Protein AF-A0A9D5RD44-F1 (afdb_monomer_lite)

Secondary structure (DSSP, 8-state):
--HHHHHHTSSTT--HHHHHHHHHHHHHHHHTTS---S-----------SPP----

Structure (mmCIF, N/CA/C/O backbone):
data_AF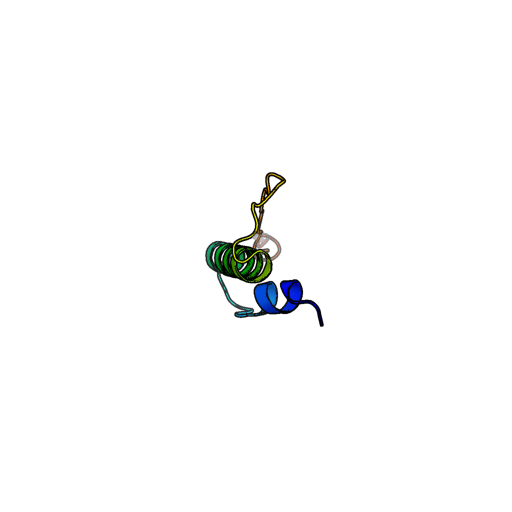-A0A9D5RD44-F1
#
_entry.id   AF-A0A9D5RD44-F1
#
loo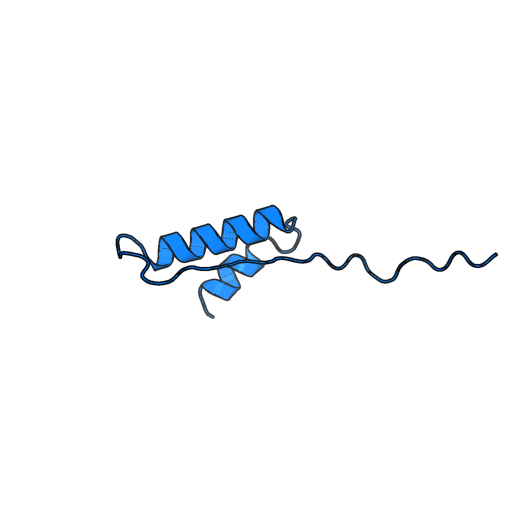p_
_atom_site.group_PDB
_atom_site.id
_atom_site.type_symbol
_atom_site.label_atom_id
_atom_site.label_alt_id
_atom_site.label_comp_id
_atom_site.label_asym_id
_atom_site.label_entity_id
_atom_site.label_seq_id
_atom_site.pdbx_PDB_ins_code
_atom_site.Cartn_x
_atom_site.Cartn_y
_atom_site.Cartn_z
_atom_site.occupancy
_atom_site.B_iso_or_equiv
_atom_site.auth_seq_id
_atom_site.auth_comp_id
_atom_site.auth_asym_id
_atom_site.auth_atom_id
_atom_site.pdbx_PDB_model_num
ATOM 1 N N . MET A 1 1 ? 0.585 -14.590 11.130 1.00 50.97 1 MET A N 1
ATOM 2 C CA . MET A 1 1 ? 1.088 -13.781 9.997 1.00 50.97 1 MET A CA 1
ATOM 3 C C . MET A 1 1 ? 0.262 -12.502 9.978 1.00 50.97 1 MET A C 1
ATOM 5 O O . MET A 1 1 ? -0.958 -12.621 9.947 1.00 50.97 1 MET A O 1
ATOM 9 N N . SER A 1 2 ? 0.898 -11.344 10.177 1.00 75.56 2 SER A N 1
ATOM 10 C CA . SER A 1 2 ? 0.244 -10.058 10.490 1.00 75.56 2 SER A CA 1
ATOM 11 C C . SER A 1 2 ? -0.774 -9.620 9.427 1.00 75.56 2 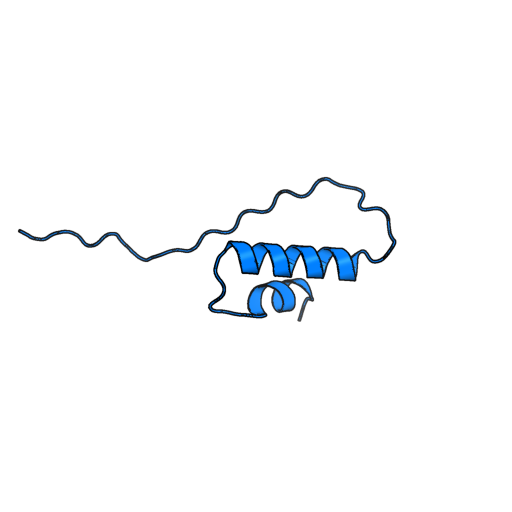SER A C 1
ATOM 13 O O . SER A 1 2 ? -0.615 -9.939 8.248 1.00 75.56 2 SER A O 1
ATOM 15 N N . ASP A 1 3 ? -1.813 -8.880 9.824 1.00 81.06 3 ASP A N 1
ATOM 16 C CA . ASP A 1 3 ? -2.880 -8.441 8.908 1.00 81.06 3 ASP A CA 1
ATOM 17 C C . ASP A 1 3 ? -2.374 -7.499 7.807 1.00 81.06 3 ASP A C 1
ATOM 19 O O . ASP A 1 3 ? -2.843 -7.562 6.673 1.00 81.06 3 ASP A O 1
ATOM 23 N N . MET A 1 4 ? -1.307 -6.747 8.084 1.00 84.44 4 MET A N 1
ATOM 24 C CA . MET A 1 4 ? -0.613 -5.928 7.088 1.00 84.44 4 MET A CA 1
ATOM 25 C C . MET A 1 4 ? -0.035 -6.757 5.930 1.00 84.44 4 MET A C 1
ATOM 27 O O . MET A 1 4 ? -0.184 -6.400 4.764 1.00 84.44 4 MET A O 1
ATOM 31 N N . MET A 1 5 ? 0.587 -7.904 6.226 1.00 87.25 5 MET A N 1
ATOM 32 C CA . MET A 1 5 ? 1.131 -8.796 5.193 1.00 87.25 5 MET A CA 1
ATOM 33 C C . MET A 1 5 ? 0.026 -9.368 4.303 1.00 87.25 5 MET A C 1
ATOM 35 O O . MET A 1 5 ? 0.244 -9.561 3.108 1.00 87.25 5 MET A O 1
ATOM 39 N N . LYS A 1 6 ? -1.157 -9.637 4.868 1.00 87.94 6 LYS A N 1
ATOM 40 C CA . LYS A 1 6 ? -2.316 -10.099 4.094 1.00 87.94 6 LYS A CA 1
ATOM 41 C C . LYS A 1 6 ? -2.872 -8.986 3.207 1.00 87.94 6 LYS A C 1
ATOM 43 O O . LYS A 1 6 ? -3.222 -9.263 2.067 1.00 87.94 6 LYS A O 1
ATOM 48 N N . ALA A 1 7 ? -2.927 -7.750 3.708 1.00 87.25 7 ALA A N 1
ATOM 49 C CA . ALA A 1 7 ? -3.382 -6.596 2.935 1.00 87.25 7 ALA A CA 1
ATOM 50 C C . ALA A 1 7 ? -2.455 -6.308 1.742 1.00 87.25 7 ALA A C 1
ATOM 52 O O . ALA A 1 7 ? -2.935 -6.134 0.624 1.00 87.25 7 ALA A O 1
ATOM 53 N N . LEU A 1 8 ? -1.135 -6.348 1.960 1.00 87.88 8 LEU A N 1
ATOM 54 C CA . LEU A 1 8 ? -0.130 -6.152 0.909 1.00 87.88 8 LEU A CA 1
ATOM 55 C C . LEU A 1 8 ? -0.163 -7.254 -0.157 1.00 87.88 8 LEU A C 1
ATOM 57 O O . LEU A 1 8 ? -0.102 -6.962 -1.345 1.00 87.88 8 LEU A O 1
ATOM 61 N N . ASN A 1 9 ? -0.282 -8.518 0.258 1.00 89.81 9 ASN A N 1
ATOM 62 C CA . ASN A 1 9 ? -0.232 -9.669 -0.653 1.00 89.81 9 ASN A CA 1
ATOM 63 C C . ASN A 1 9 ? -1.613 -10.121 -1.147 1.00 89.81 9 ASN A C 1
ATOM 65 O O . ASN A 1 9 ? -1.742 -11.222 -1.681 1.00 89.81 9 ASN A O 1
ATOM 69 N N . ARG A 1 10 ? -2.658 -9.305 -0.960 1.00 88.56 10 ARG A N 1
ATOM 70 C CA . ARG A 1 10 ? -4.025 -9.661 -1.364 1.00 88.56 10 ARG A CA 1
ATOM 71 C C . ARG A 1 10 ? -4.128 -9.929 -2.867 1.00 88.56 10 ARG A C 1
ATOM 73 O O . ARG A 1 10 ? -4.842 -10.840 -3.272 1.00 88.56 10 ARG A O 1
ATOM 80 N N . ASN A 1 11 ? -3.412 -9.139 -3.663 1.00 89.75 11 ASN A N 1
ATOM 81 C CA . ASN A 1 11 ? -3.254 -9.313 -5.100 1.00 89.75 11 ASN A CA 1
ATOM 82 C C . ASN A 1 11 ? -1.788 -8.997 -5.468 1.00 89.75 11 ASN A C 1
ATOM 84 O O . ASN A 1 11 ? -1.433 -7.821 -5.544 1.00 89.75 11 ASN A O 1
ATOM 88 N N . PRO A 1 12 ? -0.923 -10.014 -5.646 1.00 85.56 12 PRO A N 1
ATOM 89 C CA . PRO A 1 12 ? 0.506 -9.815 -5.911 1.00 85.56 12 PRO A CA 1
ATOM 90 C C . PRO A 1 12 ? 0.821 -9.036 -7.196 1.00 85.56 12 PRO A C 1
ATOM 92 O O . PRO A 1 12 ? 1.869 -8.399 -7.275 1.00 85.56 12 PRO A O 1
ATOM 95 N N . ASP A 1 13 ? -0.085 -9.065 -8.176 1.00 88.06 13 ASP A N 1
ATOM 96 C CA . ASP A 1 13 ? 0.080 -8.405 -9.477 1.00 88.06 13 ASP A CA 1
ATOM 97 C C . ASP A 1 13 ? -0.642 -7.047 -9.555 1.00 88.06 13 ASP A C 1
ATOM 99 O O . ASP A 1 13 ? -0.690 -6.419 -10.618 1.00 88.06 13 ASP A O 1
ATOM 103 N N . ALA A 1 14 ? -1.199 -6.582 -8.432 1.00 90.44 14 ALA A N 1
ATOM 104 C CA . ALA A 1 14 ? -1.888 -5.305 -8.333 1.00 90.44 14 ALA A CA 1
ATOM 105 C C . ALA A 1 14 ? -0.999 -4.134 -8.772 1.00 90.44 14 ALA A C 1
ATOM 107 O O . ALA A 1 14 ? 0.206 -4.067 -8.499 1.00 90.44 14 ALA A O 1
ATOM 108 N N . VAL A 1 15 ? -1.620 -3.151 -9.419 1.00 93.19 15 VAL A N 1
ATOM 109 C CA . VAL A 1 15 ? -0.974 -1.855 -9.639 1.00 93.19 15 VAL A CA 1
ATOM 110 C C . VAL A 1 15 ? -0.796 -1.129 -8.294 1.00 93.19 15 VAL A C 1
ATOM 112 O O . VAL A 1 15 ? -1.586 -1.353 -7.375 1.00 93.19 15 VAL A O 1
ATOM 115 N N . PRO A 1 16 ? 0.208 -0.242 -8.146 1.00 93.62 16 PRO A N 1
ATOM 116 C CA . PRO A 1 16 ? 0.487 0.447 -6.880 1.00 93.62 16 PRO A CA 1
ATOM 117 C C . PRO A 1 16 ? -0.730 1.092 -6.203 1.00 93.62 16 PRO A C 1
ATOM 119 O O . PRO A 1 16 ? -0.863 1.036 -4.983 1.00 93.62 16 PRO A O 1
ATOM 122 N N . GLU A 1 17 ? -1.643 1.664 -6.986 1.00 94.19 17 GLU A N 1
ATOM 123 C CA . GLU A 1 17 ? -2.873 2.307 -6.501 1.00 94.19 17 GLU A CA 1
ATOM 124 C C . GLU A 1 17 ? -3.823 1.311 -5.814 1.00 94.19 17 GLU A C 1
ATOM 126 O O . GLU A 1 17 ? -4.414 1.608 -4.771 1.00 94.19 17 GLU A O 1
ATOM 131 N N . GLU A 1 18 ? -3.936 0.098 -6.356 1.00 94.38 18 GLU A N 1
ATOM 132 C CA . GLU A 1 18 ? -4.741 -0.977 -5.776 1.00 94.38 18 GLU A CA 1
ATOM 133 C C . GLU A 1 18 ? -4.080 -1.526 -4.501 1.00 94.38 18 GLU A C 1
ATOM 135 O O . GLU A 1 18 ? -4.769 -1.781 -3.511 1.00 94.38 18 GLU A O 1
ATOM 140 N N . VAL A 1 19 ? -2.745 -1.630 -4.472 1.00 94.25 19 VAL A N 1
ATOM 141 C CA . VAL A 1 19 ? -1.998 -2.012 -3.258 1.00 94.25 19 VAL A CA 1
ATOM 142 C C . VAL A 1 19 ? -2.255 -1.014 -2.128 1.00 94.25 19 VAL A C 1
ATOM 144 O O . VAL A 1 19 ? -2.598 -1.420 -1.017 1.00 94.25 19 VAL A O 1
ATOM 147 N N . LEU A 1 20 ? -2.154 0.289 -2.411 1.00 94.69 20 LEU A N 1
ATOM 148 C CA . LEU A 1 20 ? -2.439 1.345 -1.434 1.00 94.69 20 LEU A CA 1
ATOM 149 C C . LEU A 1 20 ? -3.885 1.276 -0.929 1.00 94.69 20 LEU A C 1
ATOM 151 O O . LEU A 1 20 ? -4.122 1.360 0.276 1.00 94.69 20 LEU A O 1
ATOM 155 N N . SER A 1 21 ? -4.843 1.047 -1.829 1.00 93.50 21 SER A N 1
ATOM 156 C CA . SER A 1 21 ? -6.258 0.901 -1.470 1.00 93.50 21 SER A CA 1
ATOM 157 C C . SER A 1 21 ? -6.500 -0.311 -0.560 1.00 93.50 21 SER A C 1
ATOM 159 O O . SER A 1 21 ? -7.249 -0.225 0.413 1.00 93.50 21 SER A O 1
ATOM 161 N N . ASN A 1 22 ? -5.840 -1.441 -0.827 1.00 92.50 22 ASN A N 1
ATOM 162 C CA . ASN A 1 22 ? -5.935 -2.644 0.004 1.00 92.50 22 ASN A CA 1
ATOM 163 C C . ASN A 1 22 ? -5.362 -2.432 1.408 1.00 92.50 22 ASN A C 1
ATOM 165 O O . ASN A 1 22 ? -5.973 -2.867 2.386 1.00 92.50 22 ASN A O 1
ATOM 169 N N . VAL A 1 23 ? -4.224 -1.745 1.511 1.00 91.44 23 VAL A N 1
ATOM 170 C CA . VAL A 1 23 ? -3.616 -1.382 2.796 1.00 91.44 23 VAL A CA 1
ATOM 171 C C . VAL A 1 23 ? -4.528 -0.441 3.578 1.00 91.44 23 VAL A C 1
ATOM 173 O O . VAL A 1 23 ? -4.813 -0.725 4.739 1.00 91.44 23 VAL A O 1
ATOM 176 N N . MET A 1 24 ? -5.057 0.610 2.943 1.00 90.56 24 MET A N 1
ATOM 177 C CA . MET A 1 24 ? -5.982 1.550 3.585 1.00 90.56 24 MET A CA 1
ATOM 178 C C . MET A 1 24 ? -7.225 0.839 4.129 1.00 90.56 24 MET A C 1
ATOM 180 O O . MET A 1 24 ? -7.620 1.049 5.272 1.00 90.56 24 MET A O 1
ATOM 184 N N . ASN A 1 25 ? -7.811 -0.065 3.342 1.00 90.81 25 ASN A N 1
ATOM 185 C CA . ASN A 1 25 ? -8.958 -0.861 3.776 1.00 90.81 25 ASN A CA 1
ATOM 186 C C . ASN A 1 25 ? -8.611 -1.792 4.945 1.00 90.81 25 ASN A C 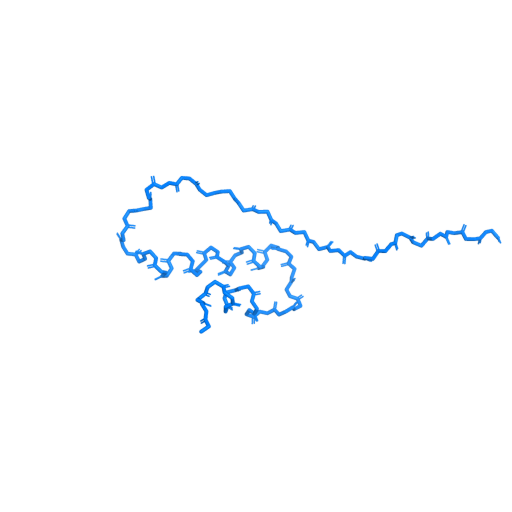1
ATOM 188 O O . ASN A 1 25 ? -9.424 -1.963 5.849 1.00 90.81 25 ASN A O 1
ATOM 192 N N . GLY A 1 26 ? -7.411 -2.377 4.942 1.00 89.81 26 GLY A N 1
ATOM 193 C CA . GLY A 1 26 ? -6.912 -3.182 6.055 1.00 89.81 26 GLY A CA 1
ATOM 194 C C . GLY A 1 26 ? -6.745 -2.363 7.335 1.00 89.81 26 GLY A C 1
ATOM 195 O O . GLY A 1 26 ? -7.166 -2.814 8.397 1.00 89.81 26 GLY A O 1
ATOM 196 N N . ILE A 1 27 ? -6.200 -1.148 7.227 1.00 88.00 27 ILE A N 1
ATOM 197 C CA . ILE A 1 27 ? -6.071 -0.206 8.346 1.00 88.00 27 ILE A CA 1
ATOM 198 C C . ILE A 1 27 ? -7.457 0.177 8.869 1.00 88.00 27 ILE A C 1
ATOM 200 O O . ILE A 1 27 ? -7.706 0.031 10.059 1.00 88.00 27 ILE A O 1
ATOM 204 N N . ASN A 1 28 ? -8.383 0.578 7.996 1.00 87.31 28 ASN A N 1
ATOM 205 C CA . ASN A 1 28 ? -9.749 0.936 8.387 1.00 87.31 28 ASN A CA 1
ATOM 206 C C . ASN A 1 28 ? -10.478 -0.228 9.075 1.00 87.31 28 ASN A C 1
ATOM 208 O O . ASN A 1 28 ? -11.146 -0.026 10.082 1.00 87.31 28 ASN A O 1
ATOM 212 N N . ALA A 1 29 ? -10.322 -1.458 8.574 1.00 87.81 29 ALA A N 1
ATOM 213 C CA . ALA A 1 29 ? -10.923 -2.641 9.189 1.00 87.81 29 ALA A CA 1
ATOM 214 C C . ALA A 1 29 ? -10.295 -2.988 10.549 1.00 87.81 29 ALA A C 1
ATOM 216 O O . ALA A 1 29 ? -10.989 -3.480 11.434 1.00 87.81 29 ALA A O 1
ATOM 217 N N . PHE A 1 30 ? -8.993 -2.741 10.712 1.00 85.50 30 PHE A N 1
ATOM 218 C CA . PHE A 1 30 ? -8.282 -2.960 11.969 1.00 85.50 30 PHE A CA 1
ATOM 219 C C . PHE A 1 30 ? -8.624 -1.897 13.024 1.00 85.50 30 PHE A C 1
ATOM 221 O O . PHE A 1 30 ? -8.819 -2.231 14.188 1.00 85.50 30 PHE A O 1
ATOM 228 N N . VAL A 1 31 ? -8.714 -0.630 12.613 1.00 85.38 31 VAL A N 1
ATOM 229 C CA . VAL A 1 31 ? -9.095 0.504 13.467 1.00 85.38 31 VAL A CA 1
ATOM 230 C C . VAL A 1 31 ? -10.584 0.431 13.840 1.00 85.38 31 VAL A C 1
ATOM 232 O O . VAL A 1 31 ? -10.958 0.761 14.965 1.00 85.38 31 VAL A O 1
ATOM 235 N N . GLY A 1 32 ? -11.434 -0.071 12.939 1.00 83.31 32 GLY A N 1
ATOM 236 C CA . GLY A 1 32 ? -12.868 -0.218 13.174 1.00 83.31 32 GLY A CA 1
ATOM 237 C C . GLY A 1 32 ? -13.541 1.141 13.367 1.00 83.31 32 GLY A C 1
ATOM 238 O O . GLY A 1 32 ? -13.468 1.998 12.493 1.00 83.31 32 GLY A O 1
ATOM 239 N N . GLU A 1 33 ? -14.195 1.330 14.515 1.00 78.56 33 GLU A N 1
ATOM 240 C CA . GLU A 1 33 ? -14.816 2.607 14.907 1.00 78.56 33 GLU A CA 1
ATOM 241 C C . GLU A 1 33 ? -13.917 3.467 15.808 1.00 78.56 33 GLU A C 1
ATOM 243 O O . GLU A 1 33 ? -14.333 4.535 16.257 1.00 78.56 33 GLU A O 1
ATOM 248 N N . ALA A 1 34 ? -12.699 3.009 16.117 1.00 77.81 34 ALA A N 1
ATOM 249 C CA . ALA A 1 34 ? -11.778 3.796 16.923 1.00 77.81 34 ALA A CA 1
ATOM 250 C C . ALA A 1 34 ? -11.300 5.028 16.140 1.00 77.81 34 ALA A C 1
ATOM 252 O O . ALA A 1 34 ? -11.068 4.972 14.933 1.00 77.81 34 ALA A O 1
ATOM 253 N N . GLU A 1 35 ? -11.132 6.150 16.833 1.00 74.25 35 GLU A N 1
ATOM 254 C CA . GLU A 1 35 ? -10.552 7.347 16.233 1.00 74.25 35 GLU A CA 1
ATOM 255 C C . GLU A 1 35 ? -9.095 7.062 15.840 1.00 74.25 35 GLU A C 1
ATOM 257 O O . GLU A 1 35 ? -8.320 6.503 16.620 1.00 74.25 35 GLU A O 1
ATOM 262 N N . GLN A 1 36 ? -8.723 7.390 14.604 1.00 72.94 36 GLN A N 1
ATOM 263 C CA . GLN A 1 36 ? -7.344 7.257 14.148 1.00 72.94 36 GLN A CA 1
ATOM 264 C C . GLN A 1 36 ? -6.562 8.464 14.691 1.00 72.94 36 GLN A C 1
ATOM 266 O O . GLN A 1 36 ? -6.864 9.597 14.336 1.00 72.94 36 GLN A O 1
ATOM 271 N N . PHE A 1 37 ? -5.613 8.223 15.601 1.00 62.28 37 PHE A N 1
ATOM 272 C CA . PHE A 1 37 ? -4.980 9.285 16.400 1.00 62.28 37 PHE A CA 1
ATOM 273 C C . PHE A 1 37 ? -3.762 9.965 15.742 1.00 62.28 37 PHE A C 1
ATOM 275 O O . PHE A 1 37 ? -3.386 11.041 16.195 1.00 62.28 37 PHE A O 1
ATOM 282 N N . ASP A 1 38 ? -3.171 9.377 14.691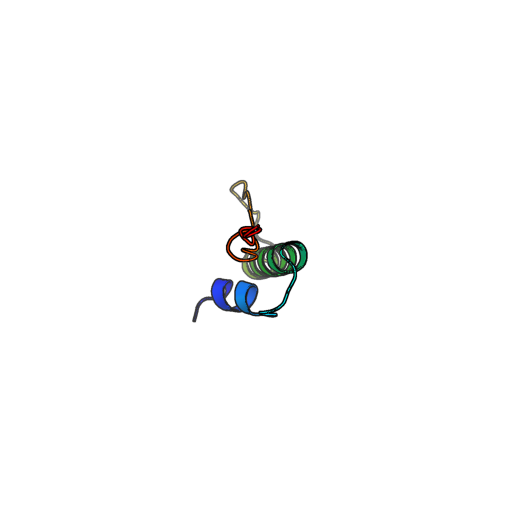 1.00 77.88 38 ASP A N 1
ATOM 283 C CA . ASP A 1 38 ? -1.970 9.893 14.008 1.00 77.88 38 ASP A CA 1
ATOM 284 C C . ASP A 1 38 ? -2.153 9.935 12.480 1.00 77.88 38 ASP A C 1
ATOM 286 O O . ASP A 1 38 ? -2.757 9.034 11.891 1.00 77.88 38 ASP A O 1
ATOM 290 N N . ASP A 1 39 ? -1.569 10.946 11.827 1.00 85.06 39 ASP A N 1
ATOM 291 C CA . ASP A 1 39 ? -1.554 11.067 10.366 1.00 85.06 39 ASP A CA 1
ATOM 292 C C . ASP A 1 39 ? -0.676 9.982 9.719 1.00 85.06 39 ASP A C 1
ATOM 294 O O . ASP A 1 39 ? 0.490 9.790 10.077 1.00 85.06 39 ASP A O 1
ATOM 298 N N . ILE A 1 40 ? -1.203 9.307 8.693 1.00 87.25 40 ILE A N 1
ATOM 299 C CA . ILE A 1 40 ? -0.471 8.287 7.932 1.00 87.25 40 ILE A CA 1
ATOM 300 C C . ILE A 1 40 ? -0.197 8.794 6.515 1.00 87.25 40 ILE A C 1
ATOM 302 O O . ILE A 1 40 ? -1.103 9.191 5.787 1.00 87.25 40 ILE A O 1
ATOM 306 N N . THR A 1 41 ? 1.062 8.706 6.080 1.00 90.50 41 THR A N 1
ATOM 307 C CA . THR A 1 41 ? 1.451 8.887 4.672 1.00 90.50 41 THR A CA 1
ATOM 308 C C . THR A 1 41 ? 1.866 7.544 4.076 1.00 90.50 41 THR A C 1
ATOM 310 O O . THR A 1 41 ? 2.720 6.857 4.633 1.00 90.50 41 THR A O 1
ATOM 313 N N . MET A 1 42 ? 1.293 7.167 2.929 1.00 91.75 42 MET A N 1
ATOM 314 C CA . MET A 1 42 ? 1.593 5.904 2.242 1.00 91.75 42 MET A CA 1
ATOM 315 C C . MET A 1 42 ? 2.212 6.157 0.861 1.00 91.75 42 MET A C 1
ATOM 317 O O . MET A 1 42 ? 1.706 6.967 0.089 1.00 91.75 42 MET A O 1
ATOM 321 N N . LEU A 1 43 ? 3.282 5.428 0.532 1.00 94.12 43 LEU A N 1
ATOM 322 C CA . LEU A 1 43 ? 3.958 5.468 -0.769 1.00 94.12 43 LEU A CA 1
ATOM 323 C C . LEU A 1 43 ? 4.156 4.040 -1.286 1.00 94.12 43 LEU A C 1
ATOM 325 O O . LEU A 1 43 ? 4.708 3.196 -0.582 1.00 94.12 43 LEU A O 1
ATOM 329 N N . CYS A 1 44 ? 3.745 3.780 -2.527 1.00 94.06 44 CYS A N 1
ATOM 330 C CA . CYS A 1 44 ? 3.968 2.506 -3.205 1.00 94.06 44 CYS A CA 1
ATOM 331 C C . CYS A 1 44 ? 4.745 2.733 -4.505 1.00 94.06 44 CYS A C 1
ATOM 333 O O . CYS A 1 44 ? 4.425 3.632 -5.280 1.00 94.06 44 CYS A O 1
ATOM 335 N N . LEU A 1 45 ? 5.770 1.913 -4.743 1.00 92.31 45 LEU A N 1
ATOM 336 C CA . LEU A 1 45 ? 6.626 1.983 -5.923 1.00 92.31 45 LEU A CA 1
ATOM 337 C C . LEU A 1 45 ? 6.613 0.632 -6.639 1.00 92.31 45 LEU A C 1
ATOM 339 O O . LEU A 1 45 ? 6.889 -0.399 -6.027 1.00 92.31 45 LEU A O 1
ATOM 343 N N . LYS A 1 46 ? 6.354 0.645 -7.950 1.00 90.81 46 LYS A N 1
ATOM 344 C CA . LYS A 1 46 ? 6.551 -0.520 -8.818 1.00 90.81 46 LYS A CA 1
ATOM 345 C C . LYS A 1 46 ? 7.903 -0.414 -9.508 1.00 90.81 46 LYS A C 1
ATOM 347 O O . LYS A 1 46 ? 8.135 0.496 -10.302 1.00 90.81 46 LYS A O 1
ATOM 352 N N . TYR A 1 47 ? 8.786 -1.362 -9.225 1.00 90.12 47 TYR A N 1
ATOM 353 C CA . TYR A 1 47 ? 10.066 -1.464 -9.913 1.00 90.12 47 TYR A CA 1
ATOM 354 C 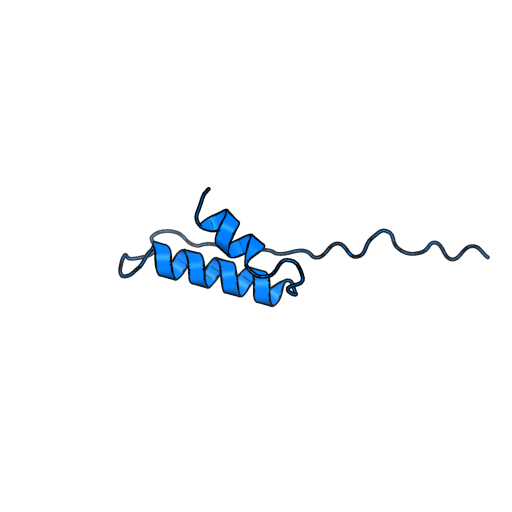C . TYR A 1 47 ? 9.892 -2.205 -11.246 1.00 90.12 47 TYR A C 1
ATOM 356 O O . TYR A 1 47 ? 9.572 -3.389 -11.262 1.00 90.12 47 TYR A O 1
ATOM 364 N N . ASN A 1 48 ? 10.117 -1.512 -12.366 1.00 88.31 48 ASN A N 1
ATOM 365 C CA . ASN A 1 48 ? 9.965 -2.070 -13.720 1.00 88.31 48 ASN A CA 1
ATOM 366 C C . ASN A 1 48 ? 11.263 -2.685 -14.287 1.00 88.31 48 ASN A C 1
ATOM 368 O O . ASN A 1 48 ? 11.344 -2.958 -15.482 1.00 88.31 48 ASN A O 1
ATOM 372 N N . GLY A 1 49 ? 12.281 -2.902 -13.449 1.00 89.25 49 GLY A N 1
ATOM 373 C CA . GLY A 1 49 ? 13.598 -3.363 -13.890 1.00 89.25 49 GLY A CA 1
ATOM 374 C C . GLY A 1 49 ? 14.520 -2.228 -14.360 1.00 89.25 49 GLY A C 1
ATOM 375 O O . GLY A 1 49 ? 14.122 -1.060 -14.387 1.00 89.25 49 GLY A O 1
ATOM 376 N N . PRO A 1 50 ? 15.783 -2.543 -14.696 1.00 90.44 50 PRO A N 1
ATOM 377 C CA . PRO A 1 50 ? 16.709 -1.565 -15.253 1.00 90.44 50 PRO A CA 1
ATOM 378 C C . PRO A 1 50 ? 16.207 -1.076 -16.617 1.00 90.44 50 PRO A C 1
ATOM 380 O O . PRO A 1 50 ? 15.682 -1.860 -17.411 1.00 90.44 50 PRO A O 1
ATOM 383 N N . ALA A 1 51 ? 16.406 0.211 -16.913 1.00 83.56 51 ALA A N 1
ATOM 384 C CA . ALA A 1 51 ? 16.182 0.728 -18.259 1.00 83.56 51 ALA A CA 1
ATOM 385 C C . ALA A 1 51 ? 17.020 -0.091 -19.252 1.00 83.56 51 ALA A C 1
ATOM 387 O O . ALA A 1 51 ? 18.207 -0.337 -19.005 1.00 83.56 51 ALA A O 1
ATOM 388 N N . LYS A 1 52 ? 16.411 -0.536 -20.359 1.00 77.44 52 LYS A N 1
ATOM 389 C CA . LYS A 1 52 ? 17.165 -1.185 -21.435 1.00 77.44 52 LYS A CA 1
ATOM 390 C C . LYS A 1 52 ? 18.262 -0.216 -21.871 1.00 77.44 52 LYS A C 1
ATOM 392 O O . LYS A 1 52 ? 17.971 0.913 -22.250 1.00 77.44 52 LYS A O 1
ATOM 397 N N . LYS A 1 53 ? 19.524 -0.643 -21.779 1.00 69.88 53 LYS A N 1
ATOM 398 C CA . LYS A 1 53 ? 20.600 0.039 -22.493 1.00 69.88 53 LYS A CA 1
ATOM 399 C C . LYS A 1 53 ? 20.363 -0.243 -23.966 1.00 69.88 53 LYS A C 1
ATOM 401 O O . LYS A 1 53 ? 20.488 -1.393 -24.380 1.00 69.88 53 LYS A O 1
ATOM 406 N N . ASP A 1 54 ? 20.007 0.786 -24.722 1.00 72.12 54 ASP A N 1
ATOM 407 C CA . ASP A 1 54 ? 20.096 0.738 -26.173 1.00 72.12 54 ASP A CA 1
ATOM 408 C C . ASP A 1 54 ? 21.578 0.561 -26.517 1.00 72.12 54 ASP A C 1
ATOM 410 O O . ASP A 1 54 ? 22.379 1.493 -26.445 1.00 72.12 54 ASP A O 1
ATOM 414 N N . THR A 1 55 ? 21.981 -0.684 -26.758 1.00 59.69 55 THR A N 1
ATOM 415 C CA . THR A 1 55 ? 23.276 -0.976 -27.372 1.00 59.69 55 THR A CA 1
ATOM 416 C C . THR A 1 55 ? 23.164 -0.609 -28.853 1.00 59.69 55 THR A C 1
ATOM 418 O O . THR A 1 55 ? 22.232 -1.109 -29.488 1.00 59.69 55 THR A O 1
ATOM 421 N N . PRO A 1 56 ? 24.040 0.272 -29.372 1.00 66.25 56 PRO A N 1
ATOM 422 C CA . PRO A 1 56 ? 24.036 0.671 -30.778 1.00 66.25 56 PRO A CA 1
ATOM 423 C C . PRO A 1 56 ? 24.329 -0.490 -31.732 1.00 66.25 56 PRO A C 1
ATOM 425 O O . PRO A 1 56 ? 25.015 -1.452 -31.310 1.00 66.25 56 PRO A O 1
#

Sequence (56 aa):
MSDMMKALNRNPDAVPEEVLSNVMNGINAFVGEAEQFDDITMLCLKYNGPAKKDTP

pLDDT: mean 85.03, std 9.4, range [50.97, 94.69]

Foldseek 3Di:
DDLQVCLQVVPVPDDQVSSVVSNVVSVCVVCPPPDDDDDDDDDDDDDPDDDDDPDD

Radius of gyration: 16.0 Å; chains: 1; bounding box: 39×25×48 Å